Protein AF-D3BC03-F1 (afdb_monomer_lite)

Secondary structure (DSSP, 8-state):
-------SS------TT-HHHHHHHHHHHHHHHHHHHHHHHHHHHHHHHTTGGGG-TTHHHHHHHHHHHHHHHHHHHHHHHHTHHHHHHHHHHHH-GGGTT-GGGT-SSEEETTEEE---THHHHHHHHHHHHHHHHHHHHHHHTTS--

Radius of gyration: 22.29 Å; chains: 1; bounding box: 43×46×70 Å

Organism: Heterostelium pallidum (strain ATCC 26659 / Pp 5 / PN500) (NCBI:txid670386)

Structure (mmCIF, N/CA/C/O backbone):
data_AF-D3BC03-F1
#
_entry.id   AF-D3BC03-F1
#
loop_
_atom_site.group_PDB
_atom_site.id
_atom_site.type_symbol
_atom_site.label_atom_id
_atom_site.label_alt_id
_atom_site.label_comp_id
_atom_site.label_asym_id
_atom_site.label_entity_id
_atom_site.label_seq_id
_atom_site.pdbx_PDB_ins_code
_atom_site.Cartn_x
_atom_site.Cartn_y
_atom_site.Cartn_z
_atom_site.occupancy
_atom_site.B_iso_or_equiv
_atom_site.auth_seq_id
_atom_site.auth_comp_id
_atom_site.auth_asym_id
_atom_site.auth_atom_id
_atom_site.pdbx_PDB_model_num
ATOM 1 N N . MET A 1 1 ? 0.317 -33.176 -23.396 1.00 33.88 1 MET A N 1
ATOM 2 C CA . MET A 1 1 ? 0.291 -33.125 -24.873 1.00 33.88 1 MET A CA 1
ATOM 3 C C . MET A 1 1 ? 0.682 -31.711 -25.277 1.00 33.88 1 MET A C 1
ATOM 5 O O . MET A 1 1 ? -0.028 -30.780 -24.930 1.00 33.88 1 MET A O 1
ATOM 9 N N . ARG A 1 2 ? 1.883 -31.538 -25.840 1.00 36.84 2 ARG A N 1
ATOM 10 C CA . ARG A 1 2 ? 2.481 -30.236 -26.170 1.00 36.84 2 ARG A CA 1
ATOM 11 C C . ARG A 1 2 ? 2.251 -29.993 -27.662 1.00 36.84 2 ARG A C 1
ATOM 13 O O . ARG A 1 2 ? 2.724 -30.787 -28.467 1.00 36.84 2 ARG A O 1
ATOM 20 N N . ILE A 1 3 ? 1.525 -28.936 -28.014 1.00 39.12 3 ILE A N 1
ATOM 21 C CA . ILE A 1 3 ? 1.415 -28.471 -29.400 1.00 39.12 3 ILE A CA 1
ATOM 22 C C . ILE A 1 3 ? 2.393 -27.308 -29.546 1.00 39.12 3 ILE A C 1
ATOM 24 O O . ILE A 1 3 ? 2.216 -26.258 -28.936 1.00 39.12 3 ILE A O 1
ATOM 28 N N . VAL A 1 4 ? 3.458 -27.543 -30.308 1.00 49.25 4 VAL A N 1
ATOM 29 C CA . VAL A 1 4 ? 4.389 -26.513 -30.776 1.00 49.25 4 VAL A CA 1
ATOM 30 C C . VAL A 1 4 ? 3.829 -26.009 -32.099 1.00 49.25 4 VAL A C 1
ATOM 32 O O . VAL A 1 4 ? 3.686 -26.800 -33.028 1.00 49.25 4 VAL A O 1
ATOM 35 N N . ASN A 1 5 ? 3.480 -24.724 -32.176 1.00 48.84 5 ASN A N 1
ATOM 36 C CA . ASN A 1 5 ? 2.996 -24.103 -33.405 1.00 48.84 5 ASN A CA 1
ATOM 37 C C . ASN A 1 5 ? 4.008 -23.053 -33.873 1.00 48.84 5 ASN A C 1
ATOM 39 O O . ASN A 1 5 ? 4.407 -22.178 -33.107 1.00 48.84 5 ASN 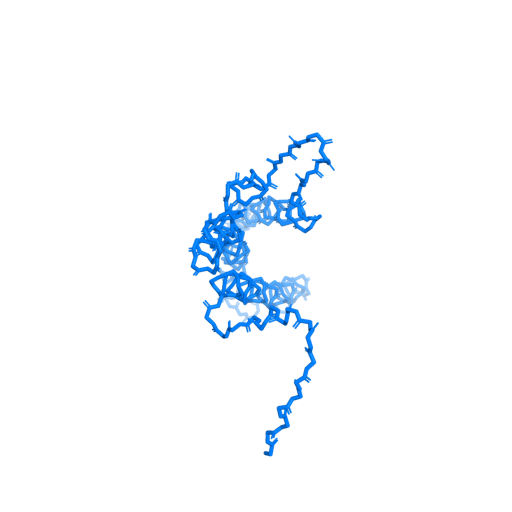A O 1
ATOM 43 N N . ASN A 1 6 ? 4.452 -23.211 -35.116 1.00 60.75 6 ASN A N 1
ATOM 44 C CA . ASN A 1 6 ? 5.614 -22.563 -35.706 1.00 60.75 6 ASN A CA 1
ATOM 45 C C . ASN A 1 6 ? 5.124 -21.540 -36.736 1.00 60.75 6 ASN A C 1
ATOM 47 O O . ASN A 1 6 ? 4.883 -21.894 -37.884 1.00 60.75 6 ASN A O 1
ATOM 51 N N . ASN A 1 7 ? 4.928 -20.293 -36.306 1.00 45.78 7 ASN A N 1
ATOM 52 C CA . ASN A 1 7 ? 4.604 -19.171 -37.181 1.00 45.78 7 ASN A CA 1
ATOM 53 C C . ASN A 1 7 ? 5.512 -18.000 -36.809 1.00 45.78 7 ASN A C 1
ATOM 55 O 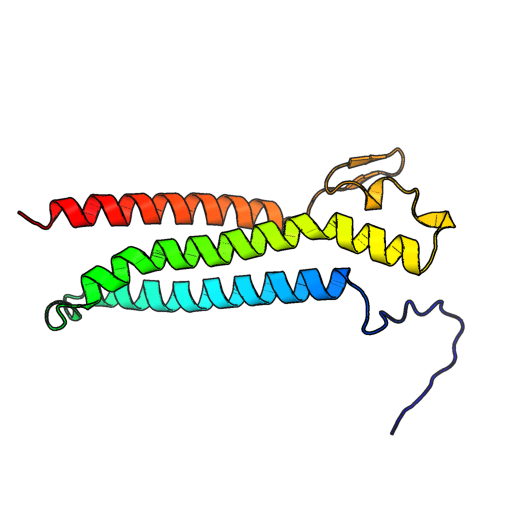O . ASN A 1 7 ? 5.620 -17.662 -35.633 1.00 45.78 7 ASN A O 1
ATOM 59 N N . ASN A 1 8 ? 6.130 -17.391 -37.822 1.00 50.19 8 ASN A N 1
ATOM 60 C CA . ASN A 1 8 ? 7.015 -16.225 -37.768 1.00 50.19 8 ASN A CA 1
ATOM 61 C C . ASN A 1 8 ? 6.320 -14.955 -37.241 1.00 50.19 8 ASN A C 1
ATOM 63 O O . ASN A 1 8 ? 6.191 -13.948 -37.931 1.00 50.19 8 ASN A O 1
ATOM 67 N N . GLN A 1 9 ? 5.891 -14.990 -35.991 1.00 42.53 9 GLN A N 1
ATOM 68 C CA . GLN A 1 9 ? 5.846 -13.827 -35.131 1.00 42.53 9 GLN A CA 1
ATOM 69 C C . GLN A 1 9 ? 7.031 -13.996 -34.195 1.00 42.53 9 GLN A C 1
ATOM 71 O O . GLN A 1 9 ? 7.280 -15.105 -33.725 1.00 42.53 9 GLN A O 1
ATOM 76 N N . GLY A 1 10 ? 7.790 -12.932 -33.942 1.00 40.06 10 GLY A N 1
ATOM 77 C CA . GLY A 1 10 ? 8.674 -12.910 -32.786 1.00 40.06 10 GLY A CA 1
ATOM 78 C C . GLY A 1 10 ? 7.789 -13.067 -31.559 1.00 40.06 10 GLY A C 1
ATOM 79 O O . GLY A 1 10 ? 7.325 -12.081 -30.997 1.00 40.06 10 GLY A O 1
ATOM 80 N N . THR A 1 11 ? 7.464 -14.308 -31.206 1.00 41.25 11 THR A N 1
ATOM 81 C CA . THR A 1 11 ? 6.822 -14.641 -29.957 1.00 41.25 11 THR A CA 1
ATOM 82 C C . THR A 1 11 ? 7.857 -14.244 -28.931 1.00 41.25 11 THR A C 1
ATOM 84 O O . THR A 1 11 ? 8.833 -14.965 -28.718 1.00 41.25 11 THR A O 1
ATOM 87 N N . TYR A 1 12 ? 7.681 -13.064 -28.339 1.00 48.88 12 TYR A N 1
ATOM 88 C CA . TYR A 1 12 ? 8.179 -12.784 -27.006 1.00 48.88 12 TYR A CA 1
ATOM 89 C C . TYR A 1 12 ? 7.492 -13.819 -26.114 1.00 48.88 12 TYR A C 1
ATOM 91 O O . TYR A 1 12 ? 6.440 -13.584 -25.527 1.00 48.88 12 TYR A O 1
ATOM 99 N N . SER A 1 13 ? 8.012 -15.044 -26.163 1.00 42.53 13 SER A N 1
ATOM 100 C CA . SER A 1 13 ? 7.802 -16.044 -25.148 1.00 42.53 13 SER A CA 1
ATOM 101 C C . SER A 1 13 ? 8.345 -15.361 -23.916 1.00 42.53 13 SER A C 1
ATOM 103 O O . SER A 1 13 ? 9.561 -15.254 -23.788 1.00 42.53 13 SER A O 1
ATOM 105 N N . TRP A 1 14 ? 7.448 -14.825 -23.092 1.00 47.22 14 TRP A N 1
ATOM 106 C CA . TRP A 1 14 ? 7.717 -14.483 -21.706 1.00 47.22 14 TRP A CA 1
ATOM 107 C C . TRP A 1 14 ? 8.167 -15.789 -21.063 1.00 47.22 14 TRP A C 1
ATOM 109 O O . TRP A 1 14 ? 7.360 -16.600 -20.611 1.00 47.22 14 TRP A O 1
ATOM 119 N N . THR A 1 15 ? 9.446 -16.099 -21.236 1.00 50.06 15 THR A N 1
ATOM 120 C CA . THR A 1 15 ? 10.083 -17.259 -20.648 1.00 50.06 15 THR A CA 1
ATOM 121 C C . THR A 1 15 ? 9.890 -17.113 -19.146 1.00 50.06 15 THR A C 1
ATOM 123 O O . THR A 1 15 ? 9.967 -16.006 -18.623 1.00 50.06 15 THR A O 1
ATOM 126 N N . ASP A 1 16 ? 9.622 -18.215 -18.447 1.00 51.44 16 ASP A N 1
ATOM 127 C CA . ASP A 1 16 ? 9.318 -18.274 -17.004 1.00 51.44 16 ASP A CA 1
ATOM 128 C C . ASP A 1 16 ? 10.380 -17.623 -16.066 1.00 51.44 16 ASP A C 1
ATOM 130 O O . ASP A 1 16 ? 10.258 -17.719 -14.851 1.00 51.44 16 ASP A O 1
ATOM 134 N N . ASN A 1 17 ? 11.403 -16.949 -16.606 1.00 56.50 17 ASN A N 1
ATOM 135 C CA . ASN A 1 17 ? 12.523 -16.286 -15.933 1.00 56.50 17 ASN A CA 1
ATOM 136 C C . ASN A 1 17 ? 12.534 -14.746 -16.077 1.00 56.50 17 ASN A C 1
ATOM 138 O O . ASN A 1 17 ? 13.582 -14.125 -15.900 1.00 56.50 17 ASN A O 1
ATOM 142 N N . ASP A 1 18 ? 11.408 -14.114 -16.405 1.00 70.06 18 ASP A N 1
ATOM 143 C CA . ASP A 1 18 ? 11.349 -12.652 -16.502 1.00 70.06 18 ASP A CA 1
ATOM 144 C C . ASP A 1 18 ? 11.218 -12.012 -15.110 1.00 70.06 18 ASP A C 1
ATOM 146 O O . ASP A 1 18 ? 10.186 -12.117 -14.439 1.00 70.06 18 ASP A O 1
ATOM 150 N N . HIS A 1 19 ? 12.257 -11.290 -14.678 1.00 76.88 19 HIS A N 1
ATOM 151 C CA . HIS A 1 19 ? 12.314 -10.649 -13.362 1.00 76.88 19 HIS A CA 1
ATOM 152 C C . HIS A 1 19 ? 11.192 -9.626 -13.159 1.00 76.88 19 HIS A C 1
ATOM 154 O O . HIS A 1 19 ? 10.741 -9.391 -12.037 1.00 76.88 19 HIS A O 1
ATOM 160 N N . THR A 1 20 ? 10.722 -9.010 -14.241 1.00 76.81 20 THR A N 1
ATOM 161 C CA . THR A 1 20 ? 9.583 -8.089 -14.231 1.00 76.81 20 THR A CA 1
ATOM 162 C C . THR A 1 20 ? 8.313 -8.795 -13.753 1.00 76.81 20 THR A C 1
ATOM 164 O O . THR A 1 20 ? 7.570 -8.249 -12.934 1.00 76.81 20 THR A O 1
ATOM 167 N N . HIS A 1 21 ? 8.075 -10.026 -14.209 1.00 79.38 21 HIS A N 1
ATOM 168 C CA . HIS A 1 21 ? 6.896 -10.800 -13.827 1.00 79.38 21 HIS A CA 1
ATOM 169 C C . HIS A 1 21 ? 6.949 -11.220 -12.352 1.00 79.38 21 HIS A C 1
ATOM 171 O O . HIS A 1 21 ? 5.930 -11.151 -11.658 1.00 79.38 21 HIS A O 1
ATOM 177 N N . ASP A 1 22 ? 8.138 -11.547 -11.842 1.00 84.25 22 ASP A N 1
ATOM 178 C CA . ASP A 1 22 ? 8.349 -11.839 -10.420 1.00 84.25 22 ASP A CA 1
ATOM 179 C C . ASP A 1 22 ? 8.045 -10.628 -9.530 1.00 84.25 22 ASP A C 1
ATOM 181 O O . ASP A 1 22 ? 7.372 -10.763 -8.506 1.00 84.25 22 ASP A O 1
ATOM 185 N N . VAL A 1 23 ? 8.470 -9.425 -9.932 1.00 85.00 23 VAL A N 1
ATOM 186 C CA . VAL A 1 23 ? 8.176 -8.181 -9.198 1.00 85.00 23 VAL A CA 1
ATOM 187 C C . VAL A 1 23 ? 6.672 -7.885 -9.178 1.00 85.00 23 VAL A C 1
ATOM 189 O O . VAL A 1 23 ? 6.120 -7.528 -8.130 1.00 85.00 23 VAL A O 1
ATOM 192 N N . TYR A 1 24 ? 5.976 -8.078 -10.302 1.00 82.50 24 TYR A N 1
ATOM 193 C CA . TYR A 1 24 ? 4.518 -7.938 -10.354 1.00 82.50 24 TYR A CA 1
ATOM 194 C C . TYR A 1 24 ? 3.808 -8.963 -9.466 1.00 82.50 24 TYR A C 1
ATOM 196 O O . TYR A 1 24 ? 2.920 -8.595 -8.699 1.00 82.50 24 TYR A O 1
ATOM 204 N N . ARG A 1 25 ? 4.212 -10.237 -9.513 1.00 87.56 25 ARG A N 1
ATOM 205 C CA . ARG A 1 25 ? 3.631 -11.289 -8.667 1.00 87.56 25 ARG A CA 1
ATOM 206 C C . ARG A 1 25 ? 3.867 -11.028 -7.184 1.00 87.56 25 ARG A C 1
ATOM 208 O O . ARG A 1 25 ? 2.934 -11.151 -6.395 1.00 87.56 25 ARG A O 1
ATOM 215 N N . ALA A 1 26 ? 5.083 -10.632 -6.811 1.00 87.31 26 ALA A N 1
ATOM 216 C CA . ALA A 1 26 ? 5.429 -10.321 -5.430 1.00 87.31 26 ALA A CA 1
ATOM 217 C C . ALA A 1 26 ? 4.621 -9.126 -4.905 1.00 87.31 26 ALA A C 1
ATOM 219 O O . ALA A 1 26 ? 3.989 -9.234 -3.856 1.00 87.31 26 ALA A O 1
ATOM 220 N N . SER A 1 27 ? 4.577 -8.013 -5.646 1.00 87.38 27 SER A N 1
ATOM 221 C CA . SER A 1 27 ? 3.782 -6.841 -5.246 1.00 87.38 27 SER A CA 1
ATOM 222 C C . SER A 1 27 ? 2.291 -7.173 -5.132 1.00 87.38 27 SER A C 1
ATOM 224 O O . SER A 1 27 ? 1.671 -6.871 -4.114 1.00 87.38 27 SER A O 1
ATOM 226 N N . LEU A 1 28 ? 1.723 -7.894 -6.102 1.00 85.94 28 LEU A N 1
ATOM 227 C CA . LEU A 1 28 ? 0.321 -8.314 -6.066 1.00 85.94 28 LEU A CA 1
ATOM 228 C C . LEU A 1 28 ? 0.011 -9.228 -4.869 1.00 85.94 28 LEU A C 1
ATOM 230 O O . LEU A 1 28 ? -1.023 -9.058 -4.228 1.00 85.94 28 LEU A O 1
ATOM 234 N N . ALA A 1 29 ? 0.905 -10.157 -4.520 1.00 90.62 29 ALA A N 1
ATOM 235 C CA . ALA A 1 29 ? 0.726 -11.019 -3.354 1.00 90.62 29 ALA A CA 1
ATOM 236 C C . ALA A 1 29 ? 0.643 -10.208 -2.049 1.00 90.62 29 ALA A C 1
ATOM 238 O O . ALA A 1 29 ? -0.258 -10.433 -1.240 1.00 90.62 29 ALA A O 1
ATOM 239 N N . PHE A 1 30 ? 1.524 -9.219 -1.862 1.00 89.38 30 PHE A N 1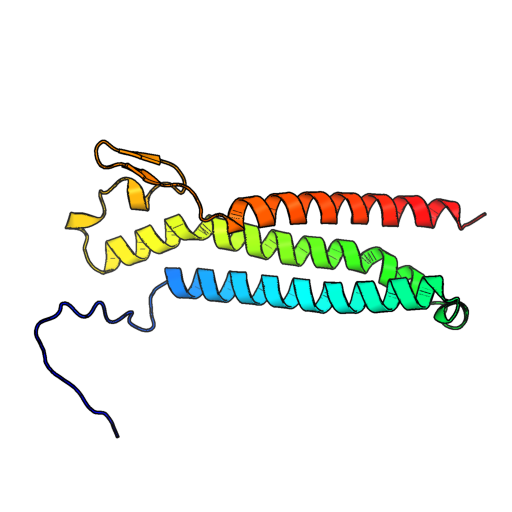
ATOM 240 C CA . PHE A 1 30 ? 1.471 -8.337 -0.692 1.00 89.38 30 PHE A CA 1
ATOM 241 C C . PHE A 1 30 ? 0.240 -7.427 -0.693 1.00 89.38 30 PHE A C 1
ATOM 243 O O . PHE A 1 30 ? -0.351 -7.214 0.365 1.00 89.38 30 PHE A O 1
ATOM 250 N N . ALA A 1 31 ? -0.194 -6.946 -1.859 1.00 87.25 31 ALA A N 1
ATOM 251 C CA . ALA A 1 31 ? -1.434 -6.185 -1.983 1.00 87.25 31 ALA A CA 1
ATOM 252 C C . ALA A 1 31 ? -2.667 -7.023 -1.593 1.00 87.25 31 ALA A C 1
ATOM 254 O O . ALA A 1 31 ? -3.537 -6.539 -0.868 1.00 87.25 31 ALA A O 1
ATOM 255 N N . ILE A 1 32 ? -2.725 -8.294 -2.007 1.00 91.19 32 ILE A N 1
ATOM 256 C CA . ILE A 1 32 ? -3.802 -9.220 -1.622 1.00 91.19 32 ILE A CA 1
ATOM 257 C C . ILE A 1 32 ? -3.772 -9.490 -0.114 1.00 91.19 32 ILE A C 1
ATOM 259 O O . ILE A 1 32 ? -4.817 -9.443 0.531 1.00 91.19 32 ILE A O 1
ATOM 263 N N . LEU A 1 33 ? -2.592 -9.728 0.470 1.00 90.62 33 LEU A N 1
ATOM 264 C CA . LEU A 1 33 ? -2.456 -9.907 1.919 1.00 90.62 33 LEU A CA 1
ATOM 265 C C . LEU A 1 33 ? -2.934 -8.668 2.686 1.00 90.62 33 LEU A C 1
ATOM 267 O O . LEU A 1 33 ? -3.715 -8.800 3.627 1.00 90.62 33 LEU A O 1
ATOM 271 N N . ALA A 1 34 ? -2.533 -7.469 2.255 1.00 88.00 34 ALA A N 1
ATOM 272 C CA . ALA A 1 34 ? -3.005 -6.218 2.843 1.00 88.00 34 ALA A CA 1
ATOM 273 C C . ALA A 1 34 ? -4.536 -6.103 2.776 1.00 88.00 34 ALA A C 1
ATOM 275 O O . ALA A 1 34 ? -5.172 -5.725 3.759 1.00 88.00 34 ALA A O 1
ATOM 276 N N . TRP A 1 35 ? -5.134 -6.479 1.643 1.00 89.19 35 TRP A N 1
ATOM 277 C CA . TRP A 1 35 ? -6.582 -6.454 1.453 1.00 89.19 35 TRP A CA 1
ATOM 278 C C . TRP A 1 35 ? -7.321 -7.438 2.371 1.00 89.19 35 TRP A C 1
ATOM 280 O O . TRP A 1 35 ? -8.312 -7.059 2.994 1.00 89.19 35 TRP A O 1
ATOM 290 N N . ILE A 1 36 ? -6.810 -8.664 2.532 1.00 92.44 36 ILE A N 1
ATOM 291 C CA . ILE A 1 36 ? -7.371 -9.659 3.460 1.00 92.44 36 ILE A CA 1
ATOM 292 C C . ILE A 1 36 ? -7.339 -9.130 4.897 1.00 92.44 36 ILE A C 1
ATOM 294 O O . ILE A 1 36 ? -8.355 -9.160 5.593 1.00 92.44 36 ILE A O 1
ATOM 298 N N . VAL A 1 37 ? -6.193 -8.603 5.338 1.00 89.75 37 VAL A N 1
ATOM 299 C CA . VAL A 1 37 ? -6.058 -8.031 6.687 1.00 89.75 37 VAL A CA 1
ATOM 300 C C . VAL A 1 37 ? -7.001 -6.837 6.865 1.00 89.75 37 VAL A C 1
ATOM 302 O O . VAL A 1 37 ? -7.601 -6.688 7.927 1.00 89.75 37 VAL A O 1
ATOM 305 N N . ASN A 1 38 ? -7.198 -6.024 5.825 1.00 87.50 38 ASN A N 1
ATOM 306 C CA . ASN A 1 38 ? -8.133 -4.904 5.855 1.00 87.50 38 ASN A CA 1
ATOM 307 C C . ASN A 1 38 ? -9.592 -5.348 6.041 1.00 87.50 38 ASN A C 1
ATOM 309 O O . ASN A 1 38 ? -10.309 -4.761 6.848 1.00 87.50 38 ASN A O 1
ATOM 313 N N . ILE A 1 39 ? -10.026 -6.420 5.371 1.00 91.75 39 ILE A N 1
ATOM 314 C CA . ILE A 1 39 ? -11.363 -6.997 5.594 1.00 91.75 39 ILE A CA 1
ATOM 315 C C . ILE A 1 39 ? -11.510 -7.461 7.045 1.00 91.75 39 ILE A C 1
ATOM 317 O O . ILE A 1 39 ? -12.500 -7.134 7.698 1.00 91.75 39 ILE A O 1
ATOM 321 N N . VAL A 1 40 ? -10.516 -8.178 7.574 1.00 89.75 40 VAL A N 1
ATOM 322 C CA . VAL A 1 40 ? -10.527 -8.634 8.972 1.00 89.75 40 VAL A CA 1
ATOM 323 C C . VAL A 1 40 ? -10.601 -7.444 9.937 1.00 89.75 40 VAL A C 1
ATOM 325 O O . VAL A 1 40 ? -11.363 -7.478 10.903 1.00 89.75 40 VAL A O 1
ATOM 328 N N . ALA A 1 41 ? -9.875 -6.361 9.652 1.00 86.62 41 ALA A N 1
ATOM 329 C CA . ALA A 1 41 ? -9.925 -5.141 10.450 1.00 86.62 41 ALA A CA 1
ATOM 330 C C . ALA A 1 41 ? -11.294 -4.463 10.423 1.00 86.62 41 ALA A C 1
ATOM 332 O O . ALA A 1 41 ? -11.796 -4.082 11.479 1.00 86.62 41 ALA A O 1
ATOM 333 N N . LEU A 1 42 ? -11.928 -4.371 9.253 1.00 86.69 42 LEU A N 1
ATOM 334 C CA . LEU A 1 42 ? -13.286 -3.843 9.124 1.00 86.69 42 LEU A CA 1
ATOM 335 C C . LEU A 1 42 ? -14.299 -4.681 9.912 1.00 86.69 42 LEU A C 1
ATOM 337 O O . LEU A 1 42 ? -15.159 -4.127 10.599 1.00 86.69 42 LEU A O 1
ATOM 341 N N . VAL A 1 43 ? -14.178 -6.009 9.875 1.00 89.06 43 VAL A N 1
ATOM 342 C CA . VAL A 1 43 ? -15.033 -6.903 10.669 1.00 89.06 43 VAL A CA 1
ATOM 343 C C . VAL A 1 43 ? -14.834 -6.654 12.165 1.00 89.06 43 VAL A C 1
ATOM 345 O O . VAL A 1 43 ? -15.808 -6.496 12.895 1.00 89.06 43 VAL A O 1
ATOM 348 N N . PHE A 1 44 ? -13.597 -6.539 12.648 1.00 85.00 44 PHE A N 1
ATOM 349 C CA . PHE A 1 44 ? -13.382 -6.256 14.068 1.00 85.00 44 PHE A CA 1
ATOM 350 C C . PHE A 1 44 ? -13.834 -4.854 14.486 1.00 85.00 44 PHE A C 1
ATOM 352 O O . PHE A 1 44 ? -14.413 -4.712 15.560 1.00 85.00 44 PHE A O 1
ATOM 359 N N . MET A 1 45 ? -13.640 -3.832 13.647 1.00 82.19 45 MET A N 1
ATOM 360 C CA . MET A 1 45 ? -14.144 -2.482 13.919 1.00 82.19 45 MET A CA 1
ATOM 361 C C . MET A 1 45 ? -15.674 -2.460 14.005 1.00 82.19 45 MET A C 1
ATOM 363 O O . MET A 1 45 ? -16.229 -1.883 14.937 1.00 82.19 45 MET A O 1
ATOM 367 N N . THR A 1 46 ? -16.365 -3.127 13.077 1.00 85.19 46 THR A N 1
ATOM 368 C CA . THR A 1 46 ? -17.836 -3.199 13.084 1.00 85.19 46 THR A CA 1
ATOM 369 C C . THR A 1 46 ? -18.370 -3.973 14.287 1.00 85.19 46 THR A C 1
ATOM 371 O O . THR A 1 46 ? -19.290 -3.502 14.952 1.00 85.19 46 THR A O 1
ATOM 374 N N . LEU A 1 47 ? -17.761 -5.107 14.645 1.00 84.19 47 LEU A N 1
ATOM 375 C CA . LEU A 1 47 ? -18.123 -5.845 15.860 1.00 84.19 47 LEU A CA 1
ATOM 376 C C . LEU A 1 47 ? -17.822 -5.044 17.145 1.00 84.19 47 LEU A C 1
ATOM 378 O O . LEU A 1 47 ? -18.533 -5.195 18.141 1.00 84.19 47 LEU A O 1
ATOM 382 N N . GLY A 1 48 ? -16.797 -4.185 17.117 1.00 79.38 48 GLY A N 1
ATOM 383 C CA . GLY A 1 48 ? -16.482 -3.214 18.168 1.00 79.38 48 GLY A CA 1
ATOM 384 C C . GLY A 1 48 ? -17.587 -2.185 18.365 1.00 79.38 48 GLY A C 1
ATOM 385 O O . GLY A 1 48 ? -18.067 -2.015 19.483 1.00 79.38 48 GLY A O 1
ATOM 386 N N . LEU A 1 49 ? -18.053 -1.571 17.275 1.00 80.25 49 LEU A N 1
ATOM 387 C CA . LEU A 1 49 ? -19.159 -0.605 17.294 1.00 80.25 49 LEU A CA 1
ATOM 388 C C . LEU A 1 49 ? -20.475 -1.214 17.800 1.00 80.25 49 LEU A C 1
ATOM 390 O O . LEU A 1 49 ? -21.260 -0.528 18.445 1.00 80.25 49 LEU A O 1
ATOM 394 N N . LEU A 1 50 ? -20.707 -2.505 17.547 1.00 85.38 50 LEU A N 1
ATOM 395 C CA . LEU A 1 50 ? -21.884 -3.231 18.037 1.00 85.38 50 LEU A CA 1
ATOM 396 C C . LEU A 1 50 ? -21.781 -3.650 19.517 1.00 85.38 50 LEU A C 1
ATOM 398 O O . LEU A 1 50 ? -22.702 -4.277 20.037 1.00 85.38 50 LEU A O 1
ATOM 402 N N . GLY A 1 51 ? -20.666 -3.366 20.199 1.00 76.62 51 GLY A N 1
ATOM 403 C CA . GLY A 1 51 ? -20.469 -3.688 21.617 1.00 76.62 51 GLY A CA 1
ATOM 404 C C . GLY A 1 51 ? -20.279 -5.180 21.924 1.00 76.62 51 GLY A C 1
ATOM 405 O O . GLY A 1 51 ? -20.052 -5.543 23.078 1.00 76.62 51 GLY A O 1
ATOM 406 N N . ILE A 1 52 ? -20.305 -6.054 20.911 1.00 77.94 52 ILE A N 1
ATOM 407 C CA . ILE A 1 52 ? -20.138 -7.515 21.040 1.00 77.94 52 ILE A CA 1
ATOM 408 C C . ILE A 1 52 ? -18.724 -7.864 21.544 1.00 77.94 52 ILE A C 1
ATOM 410 O O . ILE A 1 52 ? -18.525 -8.861 22.240 1.00 77.94 52 ILE A O 1
ATOM 414 N N . LEU A 1 53 ? -17.747 -7.006 21.237 1.00 65.69 53 LEU A N 1
ATOM 415 C CA . LEU A 1 53 ? -16.329 -7.163 21.580 1.00 65.69 53 LEU A CA 1
ATOM 416 C C . LEU A 1 53 ? -15.983 -6.949 23.055 1.00 65.69 53 LEU A C 1
ATOM 418 O O . LEU A 1 53 ? -14.912 -7.374 23.479 1.00 65.69 53 LEU A O 1
ATOM 422 N N . THR A 1 54 ? -16.872 -6.344 23.847 1.00 67.44 54 THR A N 1
ATOM 423 C CA . THR A 1 54 ? -16.632 -6.071 25.280 1.00 67.44 54 THR A CA 1
ATOM 424 C C . THR A 1 54 ? -16.403 -7.338 26.111 1.00 67.44 54 THR A C 1
ATOM 426 O O . THR A 1 54 ? -15.838 -7.273 27.198 1.00 67.44 54 THR A O 1
ATOM 429 N N . LYS A 1 55 ? -16.782 -8.513 25.589 1.00 69.62 55 LYS A N 1
ATOM 430 C CA . LYS A 1 55 ? -16.568 -9.813 26.238 1.00 69.62 55 LYS A CA 1
ATOM 431 C C . LYS A 1 55 ? -15.168 -10.406 26.031 1.00 69.62 55 LYS A C 1
ATOM 433 O O . LYS A 1 55 ? -14.860 -11.406 26.674 1.00 69.62 55 LYS A O 1
ATOM 438 N N . ILE A 1 56 ? -14.330 -9.840 25.152 1.00 74.44 56 ILE A N 1
ATOM 439 C CA . ILE A 1 56 ? -12.990 -10.374 24.853 1.00 74.44 56 ILE A CA 1
ATOM 440 C C . ILE A 1 56 ? -11.921 -9.306 25.144 1.00 74.44 56 ILE A C 1
ATOM 442 O O . ILE A 1 56 ? -11.705 -8.420 24.317 1.00 74.44 56 ILE A O 1
ATOM 446 N N . PRO A 1 57 ? -11.187 -9.403 26.270 1.00 68.69 57 PRO A N 1
ATOM 447 C CA . PRO A 1 57 ? -10.266 -8.352 26.721 1.00 68.69 57 PRO A CA 1
ATOM 448 C C . PRO A 1 57 ? -9.034 -8.156 25.819 1.00 68.69 57 PRO A C 1
ATOM 450 O O . PRO A 1 57 ? -8.376 -7.126 25.893 1.00 68.69 57 PRO A O 1
ATOM 453 N N . LEU A 1 58 ? -8.718 -9.120 24.948 1.00 71.00 58 LEU A N 1
ATOM 454 C CA . LEU A 1 58 ? -7.570 -9.059 24.031 1.00 71.00 58 LEU A CA 1
ATOM 455 C C . LEU A 1 58 ? -7.872 -8.361 22.696 1.00 71.00 58 LEU A C 1
ATOM 457 O O . LEU A 1 58 ? -6.946 -7.894 22.032 1.00 71.00 58 LEU A O 1
ATOM 461 N N . LEU A 1 59 ? -9.141 -8.277 22.281 1.00 72.50 59 LEU A N 1
ATOM 462 C CA . LEU A 1 59 ? -9.493 -7.730 20.966 1.00 72.50 59 LEU A CA 1
ATOM 463 C C . LEU A 1 59 ? -9.136 -6.240 20.778 1.00 72.50 59 LEU A C 1
ATOM 465 O O . LEU A 1 59 ? -8.613 -5.927 19.709 1.00 72.50 59 LEU A O 1
ATOM 469 N N . PRO A 1 60 ? -9.305 -5.342 21.775 1.00 72.00 60 PRO A N 1
ATOM 470 C CA . PRO A 1 60 ? -8.958 -3.921 21.641 1.00 72.00 60 PRO A CA 1
ATOM 471 C C . PRO A 1 60 ? -7.477 -3.692 21.311 1.00 72.00 60 PRO A C 1
ATOM 473 O O . PRO A 1 60 ? -7.118 -2.812 20.523 1.00 72.00 60 PRO A O 1
ATOM 476 N N . THR A 1 61 ? -6.598 -4.518 21.885 1.00 75.25 61 THR A N 1
ATOM 477 C CA . THR A 1 61 ? -5.157 -4.458 21.628 1.00 75.25 61 THR A CA 1
ATOM 478 C C . THR A 1 61 ? -4.834 -4.916 20.208 1.00 75.25 61 THR A C 1
ATOM 480 O O . THR A 1 61 ? -4.064 -4.258 19.515 1.00 75.25 61 THR A O 1
ATOM 483 N N . VAL A 1 62 ? -5.451 -6.003 19.734 1.00 78.56 62 VAL A N 1
ATOM 484 C CA . VAL A 1 62 ? -5.237 -6.529 18.373 1.00 78.56 62 VAL A CA 1
ATOM 485 C C . VAL A 1 62 ? -5.729 -5.537 17.316 1.00 78.56 62 VAL A C 1
ATOM 487 O O . VAL A 1 62 ? -5.015 -5.256 16.351 1.00 78.56 62 VAL A O 1
ATOM 490 N N . THR A 1 63 ? -6.902 -4.932 17.520 1.00 77.25 63 THR A N 1
ATOM 491 C CA . THR A 1 63 ? -7.465 -3.935 16.596 1.00 77.25 63 THR A CA 1
ATOM 492 C C . THR A 1 63 ? -6.623 -2.667 16.488 1.00 77.25 63 THR A C 1
ATOM 494 O O . THR A 1 63 ? -6.683 -1.989 15.467 1.00 77.25 63 THR A O 1
ATOM 497 N N . LYS A 1 64 ? -5.795 -2.361 17.494 1.00 74.69 64 LYS A N 1
ATOM 498 C CA . LYS A 1 64 ? -4.885 -1.205 17.486 1.00 74.69 64 LYS A CA 1
ATOM 499 C C . LYS A 1 64 ? -3.695 -1.387 16.544 1.00 74.69 64 LYS A C 1
ATOM 501 O O . LYS A 1 64 ? -3.263 -0.429 15.910 1.00 74.69 64 LYS A O 1
ATOM 506 N N . PHE A 1 65 ? -3.157 -2.602 16.454 1.00 82.12 65 PHE A N 1
ATOM 507 C CA . PHE A 1 65 ? -1.988 -2.901 15.617 1.00 82.12 65 PHE A CA 1
ATOM 508 C C . PHE A 1 65 ? -2.358 -3.335 14.196 1.00 82.12 65 PHE A C 1
ATOM 510 O O . PHE A 1 65 ? -1.518 -3.300 13.300 1.00 82.12 65 PHE A O 1
ATOM 517 N N . LEU A 1 66 ? -3.617 -3.704 13.966 1.00 84.31 66 LEU A N 1
ATOM 518 C CA . LEU A 1 66 ? -4.106 -4.145 12.663 1.00 84.31 66 LEU A CA 1
ATOM 519 C C . LEU A 1 66 ? -3.941 -3.089 11.548 1.00 84.31 66 LEU A C 1
ATOM 521 O O . LEU A 1 66 ? -3.407 -3.442 10.497 1.00 84.31 66 LEU A O 1
ATOM 525 N N . PRO A 1 67 ? -4.294 -1.800 11.752 1.00 82.88 67 PRO A N 1
ATOM 526 C CA . PRO A 1 67 ? -4.056 -0.743 10.763 1.00 82.88 67 PRO A CA 1
ATOM 527 C C . PRO A 1 67 ? -2.574 -0.575 10.410 1.00 82.88 67 PRO A C 1
ATOM 529 O O . PRO A 1 67 ? -2.227 -0.392 9.243 1.00 82.88 67 PRO A O 1
ATOM 532 N N . LEU A 1 68 ? -1.691 -0.725 11.403 1.00 84.75 68 LEU A N 1
ATOM 533 C CA . LEU A 1 68 ? -0.244 -0.659 11.205 1.00 84.75 68 LEU A CA 1
ATOM 534 C C . LEU A 1 68 ? 0.254 -1.821 10.333 1.00 84.75 68 LEU A C 1
ATOM 536 O O . LEU A 1 68 ? 1.099 -1.624 9.461 1.00 84.75 68 LEU A O 1
ATOM 540 N N . LEU A 1 69 ? -0.299 -3.020 10.533 1.00 86.94 69 LEU A N 1
ATOM 541 C CA . LEU A 1 69 ? 0.016 -4.197 9.727 1.00 86.94 69 LEU A CA 1
ATOM 542 C C . LEU A 1 69 ? -0.451 -4.030 8.267 1.00 86.94 69 LEU A C 1
ATOM 544 O O . LEU A 1 69 ? 0.288 -4.356 7.339 1.00 86.94 69 LEU A O 1
ATOM 548 N N . ILE A 1 70 ? -1.648 -3.468 8.057 1.00 87.06 70 ILE A N 1
ATOM 549 C CA . ILE A 1 70 ? -2.188 -3.153 6.721 1.00 87.06 70 ILE A CA 1
ATOM 550 C C . ILE A 1 70 ? -1.302 -2.132 6.010 1.00 87.06 70 ILE A C 1
ATOM 552 O O . ILE A 1 70 ? -0.960 -2.320 4.838 1.00 87.06 70 ILE A O 1
ATOM 556 N N . PHE A 1 71 ? -0.901 -1.071 6.719 1.00 86.12 71 PHE A N 1
ATOM 557 C CA . PHE A 1 71 ? 0.043 -0.090 6.199 1.00 86.12 71 PHE A CA 1
ATOM 558 C C . PHE A 1 71 ? 1.362 -0.758 5.804 1.00 86.12 71 PHE A C 1
ATOM 560 O O . PHE A 1 71 ? 1.834 -0.536 4.695 1.00 86.12 71 PHE A O 1
ATOM 567 N N . PHE A 1 72 ? 1.923 -1.622 6.656 1.00 89.19 72 PHE A N 1
ATOM 568 C CA . PHE A 1 72 ? 3.185 -2.305 6.378 1.00 89.19 72 PHE A CA 1
ATOM 569 C C . PHE A 1 72 ? 3.123 -3.157 5.102 1.00 89.19 72 PHE A C 1
ATOM 571 O O . PHE A 1 72 ? 3.982 -3.010 4.235 1.00 89.19 72 PHE A O 1
ATOM 578 N N . PHE A 1 73 ? 2.096 -3.997 4.938 1.00 88.62 73 PHE A N 1
ATOM 579 C CA . PHE A 1 73 ? 1.950 -4.813 3.726 1.00 88.62 73 PHE A CA 1
ATOM 580 C C . PHE A 1 73 ? 1.702 -3.969 2.470 1.00 88.62 73 PHE A C 1
ATOM 582 O O . PHE A 1 73 ? 2.287 -4.244 1.421 1.00 88.62 73 PHE A O 1
ATOM 589 N N . SER A 1 74 ? 0.895 -2.909 2.576 1.00 85.38 74 SER A N 1
ATOM 590 C CA . SER A 1 74 ? 0.627 -1.999 1.451 1.00 85.38 74 SER A CA 1
ATOM 591 C C . SER A 1 74 ? 1.882 -1.226 1.039 1.00 85.38 74 SER A C 1
ATOM 593 O O . SER A 1 74 ? 2.199 -1.113 -0.145 1.00 85.38 74 SER A O 1
ATOM 595 N N . PHE A 1 75 ? 2.641 -0.745 2.022 1.00 86.94 75 PHE A N 1
ATOM 596 C CA . PHE A 1 75 ? 3.890 -0.026 1.811 1.00 86.94 75 PHE A CA 1
ATOM 597 C C . PHE A 1 75 ? 4.973 -0.937 1.224 1.00 86.94 75 PHE A C 1
ATOM 599 O O . PHE A 1 75 ? 5.676 -0.544 0.295 1.00 86.94 75 PHE A O 1
ATOM 606 N N . LEU A 1 76 ? 5.069 -2.181 1.698 1.00 88.25 76 LEU A N 1
ATOM 607 C CA . LEU A 1 76 ? 6.005 -3.164 1.160 1.00 88.25 76 LEU A CA 1
ATOM 608 C C . LEU A 1 76 ? 5.676 -3.516 -0.297 1.00 88.25 76 LEU A C 1
ATOM 610 O O . LEU A 1 76 ? 6.574 -3.522 -1.138 1.00 88.25 76 LEU A O 1
ATOM 614 N N . SER A 1 77 ? 4.393 -3.720 -0.617 1.00 86.69 77 SER A N 1
ATOM 615 C CA . SER A 1 77 ? 3.921 -3.885 -1.999 1.00 86.69 77 SER A CA 1
ATOM 616 C C . SER A 1 77 ? 4.358 -2.715 -2.888 1.00 86.69 77 SER A C 1
ATOM 618 O O . SER A 1 77 ? 4.854 -2.923 -3.996 1.00 86.69 77 SER A O 1
ATOM 620 N N . PHE A 1 78 ? 4.212 -1.482 -2.397 1.00 84.31 78 PHE A N 1
ATOM 621 C CA . PHE A 1 78 ? 4.617 -0.281 -3.123 1.00 84.31 78 PHE A CA 1
ATOM 622 C C . PHE A 1 78 ? 6.134 -0.212 -3.349 1.00 84.31 78 PHE A C 1
ATOM 624 O O . PHE A 1 78 ? 6.571 0.044 -4.469 1.00 84.31 78 PHE A O 1
ATOM 631 N N . ILE A 1 79 ? 6.946 -0.495 -2.325 1.00 87.12 79 ILE A N 1
ATOM 632 C CA . ILE A 1 79 ? 8.412 -0.533 -2.456 1.00 87.12 79 ILE A CA 1
ATOM 633 C C . ILE A 1 79 ? 8.846 -1.575 -3.488 1.00 87.12 79 ILE A C 1
ATOM 635 O O . ILE A 1 79 ? 9.706 -1.289 -4.320 1.00 87.12 79 ILE A O 1
ATOM 639 N N . ILE A 1 80 ? 8.249 -2.770 -3.463 1.00 86.44 80 ILE A N 1
ATOM 640 C CA . ILE A 1 80 ? 8.550 -3.824 -4.441 1.00 86.44 80 ILE A CA 1
ATOM 641 C C . ILE A 1 80 ? 8.233 -3.327 -5.854 1.00 86.44 80 ILE A C 1
ATOM 643 O O . ILE A 1 80 ? 9.049 -3.486 -6.761 1.00 86.44 80 ILE A O 1
ATOM 647 N N . PHE A 1 81 ? 7.101 -2.644 -6.027 1.00 83.69 81 PHE A N 1
ATOM 648 C CA . PHE A 1 81 ? 6.710 -2.061 -7.305 1.00 83.69 81 PHE A CA 1
ATOM 649 C C . PHE A 1 81 ? 7.682 -0.976 -7.803 1.00 83.69 81 PHE A C 1
ATOM 651 O O . PHE A 1 81 ? 7.941 -0.886 -9.001 1.00 83.69 81 PHE A O 1
ATOM 658 N N . LEU A 1 82 ? 8.298 -0.189 -6.914 1.00 83.31 82 LEU A N 1
ATOM 659 C CA . LEU A 1 82 ? 9.354 0.761 -7.301 1.00 83.31 82 LEU A CA 1
ATOM 660 C C . LEU A 1 82 ? 10.609 0.070 -7.863 1.00 83.31 82 LEU A C 1
ATOM 662 O O . LEU A 1 82 ? 11.381 0.700 -8.584 1.00 83.31 82 LEU A O 1
ATOM 666 N N . GLY A 1 83 ? 10.813 -1.218 -7.569 1.00 81.88 83 GLY A N 1
ATOM 667 C CA . GLY A 1 83 ? 11.891 -2.034 -8.132 1.00 81.88 83 GLY A CA 1
ATOM 668 C C . GLY A 1 83 ? 11.679 -2.440 -9.595 1.00 81.88 83 GLY A C 1
ATOM 669 O O . GLY A 1 83 ? 12.620 -2.911 -10.238 1.00 81.88 83 GLY A O 1
ATOM 670 N N . LEU A 1 84 ? 10.480 -2.225 -10.144 1.00 80.75 84 LEU A N 1
ATOM 671 C CA . LEU A 1 84 ? 10.100 -2.641 -11.493 1.00 80.75 84 LEU A CA 1
ATOM 672 C C . LEU A 1 84 ? 11.031 -2.124 -12.610 1.00 80.75 84 LEU A C 1
ATOM 674 O O . LEU A 1 84 ? 11.442 -2.937 -13.431 1.00 80.75 84 LEU A O 1
ATOM 678 N N . PRO A 1 85 ? 11.465 -0.847 -12.650 1.00 75.00 85 PRO A N 1
ATOM 679 C CA . PRO A 1 85 ? 12.345 -0.352 -13.718 1.00 75.00 85 PRO A CA 1
ATOM 680 C C . PRO A 1 85 ? 13.696 -1.058 -13.726 1.00 75.00 85 PRO A C 1
ATOM 682 O O . PRO A 1 85 ? 14.276 -1.319 -14.775 1.00 75.00 85 PRO A O 1
ATOM 685 N N . ARG A 1 86 ? 14.198 -1.410 -12.537 1.00 78.81 86 ARG A N 1
ATOM 686 C CA . ARG A 1 86 ? 15.452 -2.148 -12.396 1.00 78.81 86 ARG A CA 1
ATOM 687 C C . ARG A 1 86 ? 15.307 -3.581 -12.908 1.00 78.81 86 ARG A C 1
ATOM 689 O O . ARG A 1 86 ? 16.237 -4.075 -13.539 1.00 78.81 86 ARG A O 1
ATOM 696 N N . ALA A 1 87 ? 14.163 -4.220 -12.662 1.00 78.88 87 ALA A N 1
ATOM 697 C CA . ALA A 1 87 ? 13.851 -5.541 -13.205 1.00 78.88 87 ALA A CA 1
ATOM 698 C C . ALA A 1 87 ? 13.683 -5.499 -14.732 1.00 78.88 87 ALA A C 1
ATOM 700 O O . ALA A 1 87 ? 14.341 -6.266 -15.428 1.00 78.88 87 ALA A O 1
ATOM 701 N N . MET A 1 88 ? 12.934 -4.524 -15.256 1.00 73.44 88 MET A N 1
ATOM 702 C CA . MET A 1 88 ? 12.754 -4.319 -16.698 1.00 73.44 88 MET A CA 1
ATOM 703 C C . MET A 1 88 ? 14.079 -4.059 -17.411 1.00 73.44 88 MET A C 1
ATOM 705 O O . MET A 1 88 ? 14.325 -4.616 -18.478 1.00 73.44 88 MET A O 1
ATOM 709 N N . LYS A 1 89 ? 14.967 -3.254 -16.813 1.00 75.38 89 LYS A N 1
ATOM 710 C CA . LYS A 1 89 ? 16.320 -3.039 -17.334 1.00 75.38 89 LYS A CA 1
ATOM 711 C C . LYS A 1 89 ? 17.110 -4.350 -17.397 1.00 75.38 89 LYS A C 1
ATOM 713 O O . LYS A 1 89 ? 17.758 -4.614 -18.403 1.00 75.38 89 LYS A O 1
ATOM 718 N N . LYS A 1 90 ? 17.037 -5.175 -16.350 1.00 76.56 90 LYS A N 1
ATOM 719 C CA . LYS A 1 90 ? 17.763 -6.448 -16.269 1.00 76.56 90 LYS A CA 1
ATOM 720 C C . LYS A 1 90 ? 17.252 -7.478 -17.283 1.00 76.56 90 LYS A C 1
ATOM 722 O O . LYS A 1 90 ? 18.058 -8.128 -17.945 1.00 76.56 90 LYS A O 1
ATOM 727 N N . ASP A 1 91 ? 15.937 -7.577 -17.456 1.00 72.75 91 ASP A N 1
ATOM 728 C CA . ASP A 1 91 ? 15.332 -8.433 -18.485 1.00 72.75 91 ASP A CA 1
ATOM 729 C C . ASP A 1 91 ? 15.757 -7.954 -19.881 1.00 72.75 91 ASP A C 1
ATOM 731 O O . ASP A 1 91 ? 16.218 -8.720 -20.723 1.00 72.75 91 ASP A O 1
ATOM 735 N N . CYS A 1 92 ? 15.721 -6.645 -20.107 1.00 74.56 92 CYS A N 1
ATOM 736 C CA . CYS A 1 92 ? 16.106 -6.034 -21.369 1.00 74.56 92 CYS A CA 1
ATOM 737 C C . CYS A 1 92 ? 17.599 -6.230 -21.727 1.00 74.56 92 CYS A C 1
ATOM 739 O O . CYS A 1 92 ? 17.915 -6.546 -22.878 1.00 74.56 92 CYS A O 1
ATOM 741 N N . GLU A 1 93 ? 18.515 -6.130 -20.756 1.00 75.69 93 GLU A N 1
ATOM 742 C CA . GLU A 1 93 ? 19.942 -6.461 -20.931 1.00 75.69 93 GLU A CA 1
ATOM 743 C C . GLU A 1 93 ? 20.165 -7.949 -21.252 1.00 75.69 93 GLU A C 1
ATOM 745 O O . GLU A 1 93 ? 21.112 -8.287 -21.966 1.00 75.69 93 GLU A O 1
ATOM 750 N N . THR A 1 94 ? 19.281 -8.825 -20.765 1.00 74.00 94 THR A N 1
ATOM 751 C CA . THR A 1 94 ? 19.366 -10.281 -20.953 1.00 74.00 94 THR A CA 1
ATOM 752 C C . THR A 1 94 ? 18.917 -10.715 -22.352 1.00 74.00 94 THR A C 1
ATOM 754 O O . THR A 1 94 ? 19.549 -11.588 -22.944 1.00 74.00 94 THR A O 1
ATOM 757 N N . TYR A 1 95 ? 17.873 -10.095 -22.920 1.00 68.50 95 TYR A N 1
ATOM 758 C CA . TYR A 1 95 ? 17.309 -10.520 -24.212 1.00 68.50 95 TYR A CA 1
ATOM 759 C C . TYR A 1 95 ? 17.716 -9.663 -25.418 1.00 68.50 95 TYR A C 1
ATOM 761 O O . TYR A 1 95 ? 17.754 -10.184 -26.534 1.00 68.50 95 TYR A O 1
ATOM 769 N N . ASN A 1 96 ? 17.987 -8.357 -25.266 1.00 64.50 96 ASN A N 1
ATOM 770 C CA . ASN A 1 96 ? 18.337 -7.515 -26.418 1.00 64.50 96 ASN A CA 1
ATOM 771 C C . ASN A 1 96 ? 19.114 -6.239 -26.040 1.00 64.50 96 ASN A C 1
ATOM 773 O O . ASN A 1 96 ? 18.559 -5.139 -25.961 1.00 64.50 96 ASN A O 1
ATOM 777 N N . GLN A 1 97 ? 20.435 -6.375 -25.893 1.00 61.41 97 GLN A N 1
ATOM 778 C CA . GLN A 1 97 ? 21.340 -5.287 -25.493 1.00 61.41 97 GLN A CA 1
ATOM 779 C C . GLN A 1 97 ? 21.244 -4.036 -26.385 1.00 61.41 97 GLN A C 1
ATOM 781 O O . GLN A 1 97 ? 21.351 -2.914 -25.895 1.00 61.41 97 GLN A O 1
ATOM 786 N N . SER A 1 98 ? 20.981 -4.208 -27.686 1.00 58.78 98 SER A N 1
ATOM 787 C CA . SER A 1 98 ? 20.976 -3.109 -28.665 1.00 58.78 98 SER A CA 1
ATOM 788 C C . SER A 1 98 ? 19.794 -2.137 -28.525 1.00 58.78 98 SER A C 1
ATOM 790 O O . SER A 1 98 ? 19.921 -0.962 -28.861 1.00 58.78 98 SER A O 1
ATOM 792 N N . LYS A 1 99 ? 18.651 -2.596 -27.994 1.00 58.50 99 LYS A N 1
ATOM 793 C CA . LYS A 1 99 ? 17.441 -1.773 -27.794 1.00 58.50 99 LYS A CA 1
ATOM 794 C C . LYS A 1 99 ? 17.273 -1.288 -26.354 1.00 58.50 99 LYS A C 1
ATOM 796 O O . LYS A 1 99 ? 16.351 -0.527 -26.067 1.00 58.50 99 LYS A O 1
ATOM 801 N N . CYS A 1 100 ? 18.181 -1.684 -25.464 1.00 63.28 100 CYS A N 1
ATOM 802 C CA . CYS A 1 100 ? 18.091 -1.393 -24.038 1.00 63.28 100 CYS A CA 1
ATOM 803 C C . CYS A 1 100 ? 18.527 0.019 -23.632 1.00 63.28 100 CYS A C 1
ATOM 805 O O . CYS A 1 100 ? 18.427 0.417 -22.472 1.00 63.28 100 CYS A O 1
ATOM 807 N N . TYR A 1 101 ? 18.974 0.811 -24.605 1.00 60.72 101 TYR A N 1
ATOM 808 C CA . TYR A 1 101 ? 19.338 2.207 -24.402 1.00 60.72 101 TYR A CA 1
ATOM 809 C C . TYR A 1 101 ? 18.152 3.174 -24.439 1.00 60.72 101 TYR A C 1
ATOM 811 O O . TYR A 1 101 ? 18.355 4.377 -24.308 1.00 60.72 101 TYR A O 1
ATOM 819 N N . ASN A 1 102 ? 16.930 2.667 -24.610 1.00 63.28 102 ASN A N 1
ATOM 820 C CA . ASN A 1 102 ? 15.739 3.499 -24.636 1.00 63.28 102 ASN A CA 1
ATOM 821 C C . ASN A 1 102 ? 15.460 4.055 -23.228 1.00 63.28 102 ASN A C 1
ATOM 823 O O . ASN A 1 102 ? 15.392 3.297 -22.258 1.00 63.28 102 ASN A O 1
ATOM 827 N N . ASP A 1 103 ? 15.288 5.369 -23.086 1.00 61.16 103 ASP A N 1
ATOM 828 C CA . ASP A 1 103 ? 15.107 6.000 -21.766 1.00 61.16 103 ASP A CA 1
ATOM 829 C C . ASP A 1 103 ? 13.832 5.527 -21.048 1.00 61.16 103 ASP A C 1
ATOM 831 O O . ASP A 1 103 ? 13.754 5.547 -19.817 1.00 61.16 103 ASP A O 1
ATOM 835 N N . ARG A 1 104 ? 12.895 4.956 -21.816 1.00 58.03 104 ARG A N 1
ATOM 836 C CA . ARG A 1 104 ? 11.667 4.297 -21.349 1.00 58.03 104 ARG A CA 1
ATOM 837 C C . ARG A 1 104 ? 11.896 3.150 -20.366 1.00 58.03 104 ARG A C 1
ATOM 839 O O . ARG A 1 104 ? 11.022 2.879 -19.553 1.00 58.03 104 ARG A O 1
ATOM 846 N N . VAL A 1 105 ? 13.054 2.486 -20.410 1.00 61.69 105 VAL A N 1
ATOM 847 C CA . VAL A 1 105 ? 13.369 1.353 -19.514 1.00 61.69 105 VAL A CA 1
ATOM 848 C C . VAL A 1 105 ? 14.131 1.791 -18.255 1.00 61.69 105 VAL A C 1
ATOM 850 O O . VAL A 1 105 ? 14.295 1.010 -17.323 1.00 61.69 105 VAL A O 1
ATOM 853 N N . LYS A 1 106 ? 14.616 3.040 -18.210 1.00 62.16 106 LYS A N 1
ATOM 854 C CA . LYS A 1 106 ? 15.454 3.555 -17.113 1.00 62.16 106 LYS A CA 1
ATOM 855 C C . LYS A 1 106 ? 14.659 4.330 -16.066 1.00 62.16 106 LYS A C 1
ATOM 857 O O . LYS A 1 106 ? 15.105 4.414 -14.923 1.00 62.16 106 LYS A O 1
ATOM 862 N N . GLN A 1 107 ? 13.526 4.919 -16.444 1.00 66.81 107 GLN A N 1
ATOM 863 C CA . GLN A 1 107 ? 12.769 5.833 -15.588 1.00 66.81 107 GLN A CA 1
ATOM 864 C C . GLN A 1 107 ? 11.269 5.519 -15.626 1.00 66.81 107 GLN A C 1
ATOM 866 O O . GLN A 1 107 ? 10.702 5.291 -16.691 1.00 66.81 107 GLN A O 1
ATOM 871 N N . LEU A 1 108 ? 10.622 5.553 -14.453 1.00 63.12 108 LEU A N 1
ATOM 872 C CA . LEU A 1 108 ? 9.165 5.374 -14.290 1.00 63.12 108 LEU A CA 1
ATOM 873 C C . LEU A 1 108 ? 8.347 6.502 -14.929 1.00 63.12 108 LEU A C 1
ATOM 875 O O . LEU A 1 108 ? 7.174 6.312 -15.243 1.00 63.12 108 LEU A O 1
ATOM 879 N N . ILE A 1 109 ? 8.959 7.679 -15.061 1.00 73.06 109 ILE A N 1
ATOM 880 C CA . ILE A 1 109 ? 8.357 8.916 -15.553 1.00 73.06 109 ILE A CA 1
ATOM 881 C C . ILE A 1 109 ? 9.353 9.522 -16.531 1.00 73.06 109 ILE A C 1
ATOM 883 O O . ILE A 1 109 ? 10.514 9.702 -16.171 1.00 73.06 109 ILE A O 1
ATOM 887 N N . GLY A 1 110 ? 8.916 9.836 -17.743 1.00 72.69 110 GLY A N 1
ATOM 888 C CA . GLY A 1 110 ? 9.765 10.495 -18.724 1.00 72.69 110 GLY A CA 1
ATOM 889 C C . GLY A 1 110 ? 8.980 10.981 -19.931 1.00 72.69 110 GLY A C 1
ATOM 890 O O . GLY A 1 110 ? 7.834 10.589 -20.152 1.00 72.69 110 GLY A O 1
ATOM 891 N N . SER A 1 111 ? 9.601 11.853 -20.718 1.00 76.06 111 SER A N 1
ATOM 892 C CA . SER A 1 111 ? 9.093 12.216 -22.037 1.00 76.06 111 SER A CA 1
ATOM 893 C C . SER A 1 111 ? 10.216 12.205 -23.054 1.00 76.06 111 SER A C 1
ATOM 895 O O . SER A 1 111 ? 11.274 12.780 -22.800 1.00 76.06 111 SER A O 1
ATOM 897 N N . ASP A 1 112 ? 9.960 11.604 -24.210 1.00 78.88 112 ASP A N 1
ATOM 898 C CA . ASP A 1 112 ? 10.800 11.715 -25.398 1.00 78.88 112 ASP A CA 1
ATOM 899 C C . ASP A 1 112 ? 10.027 12.403 -26.539 1.00 78.88 112 ASP A C 1
ATOM 901 O O . ASP A 1 112 ? 8.854 12.762 -26.405 1.00 78.88 112 ASP A O 1
ATOM 905 N N . SER A 1 113 ? 10.685 12.589 -27.685 1.00 74.44 113 SER A N 1
ATOM 906 C CA . SER A 1 113 ? 10.073 13.152 -28.898 1.00 74.44 113 SER A CA 1
ATOM 907 C C . SER A 1 113 ? 8.940 12.297 -29.488 1.00 74.44 113 SER A C 1
ATOM 909 O O . SER A 1 113 ? 8.221 12.768 -30.367 1.00 74.44 113 SER A O 1
ATOM 911 N N . LEU A 1 114 ? 8.767 11.057 -29.018 1.00 71.62 114 LEU A N 1
ATOM 912 C CA . LEU A 1 114 ? 7.742 10.097 -29.432 1.00 71.62 114 LEU A CA 1
ATOM 913 C C . LEU A 1 114 ? 6.590 9.991 -28.413 1.00 71.62 114 LEU A C 1
ATOM 915 O O . LEU A 1 114 ? 5.612 9.290 -28.675 1.00 71.62 114 LEU A O 1
ATOM 919 N N . GLY A 1 115 ? 6.682 10.649 -27.254 1.00 72.94 115 GLY A N 1
ATOM 920 C CA . GLY A 1 115 ? 5.613 10.736 -26.262 1.00 72.94 115 GLY A CA 1
ATOM 921 C C . GLY A 1 115 ? 6.092 10.734 -24.810 1.00 72.94 115 GLY A C 1
ATOM 922 O O . GLY A 1 115 ? 7.238 10.421 -24.489 1.00 72.94 115 GLY A O 1
ATOM 923 N N . SER A 1 116 ? 5.174 11.065 -23.906 1.00 76.19 116 SER A N 1
ATOM 924 C CA . SER A 1 116 ? 5.367 10.936 -22.463 1.00 76.19 116 SER A CA 1
ATOM 925 C C . SER A 1 116 ? 4.864 9.588 -21.954 1.00 76.19 116 SER A C 1
ATOM 927 O O . SER A 1 116 ? 3.843 9.069 -22.410 1.00 76.19 116 SER A O 1
ATOM 929 N N . TRP A 1 117 ? 5.588 9.009 -20.999 1.00 75.38 117 TRP A N 1
ATOM 930 C CA . TRP A 1 117 ? 5.152 7.838 -20.250 1.00 75.38 117 TRP A CA 1
ATOM 931 C C . TRP A 1 117 ? 5.180 8.150 -18.763 1.00 75.38 117 TRP A C 1
ATOM 933 O O . TRP A 1 117 ? 6.105 8.768 -18.234 1.00 75.38 117 TRP A O 1
ATOM 943 N N . HIS A 1 118 ? 4.134 7.702 -18.087 1.00 73.44 118 HIS A N 1
ATOM 944 C CA . HIS A 1 118 ? 3.943 7.905 -16.666 1.00 73.44 118 HIS A CA 1
ATOM 945 C C . HIS A 1 118 ? 3.591 6.567 -16.016 1.00 73.44 118 HIS A C 1
ATOM 947 O O . HIS A 1 118 ? 3.141 5.643 -16.706 1.00 73.44 118 HIS A O 1
ATOM 953 N N . PRO A 1 119 ? 3.759 6.448 -14.691 1.00 68.88 119 PRO A N 1
ATOM 954 C CA . PRO A 1 119 ? 3.362 5.262 -13.968 1.00 68.88 119 PRO A CA 1
ATOM 955 C C . PRO A 1 119 ? 1.858 5.082 -14.153 1.00 68.88 119 PRO A C 1
ATOM 957 O O . PRO A 1 119 ? 1.087 6.044 -14.143 1.00 68.88 119 PRO A O 1
ATOM 960 N N . ILE A 1 120 ? 1.449 3.832 -14.329 1.00 71.50 120 ILE A N 1
ATOM 961 C CA . ILE A 1 120 ? 0.052 3.446 -14.518 1.00 71.50 120 ILE A CA 1
ATOM 962 C C . ILE A 1 120 ? -0.775 4.011 -13.347 1.00 71.50 120 ILE A C 1
ATOM 964 O O . ILE A 1 120 ? -0.298 4.055 -12.212 1.00 71.50 120 ILE A O 1
ATOM 968 N N . GLN A 1 121 ? -2.022 4.411 -13.611 1.00 72.31 121 GLN A N 1
ATOM 969 C CA . GLN A 1 121 ? -2.955 5.087 -12.689 1.00 72.31 121 GLN A CA 1
ATOM 970 C C . GLN A 1 121 ? -3.039 4.462 -11.273 1.00 72.31 121 GLN A C 1
ATOM 972 O O . GLN A 1 121 ? -3.296 5.160 -10.292 1.00 72.31 121 GLN A O 1
ATOM 977 N N . GLY A 1 122 ? -2.745 3.162 -11.145 1.00 70.44 122 GLY A N 1
ATOM 978 C CA . GLY A 1 122 ? -2.661 2.447 -9.868 1.00 70.44 122 GLY A CA 1
ATOM 979 C C . GLY A 1 122 ? -1.573 2.942 -8.902 1.00 70.44 122 GLY A C 1
ATOM 980 O O . GLY A 1 122 ? -1.757 2.834 -7.693 1.00 70.44 122 GLY A O 1
ATOM 981 N N . TRP A 1 123 ? -0.480 3.542 -9.385 1.00 76.38 123 TRP A N 1
ATOM 982 C CA . TRP A 1 123 ? 0.602 4.044 -8.525 1.00 76.38 123 TRP A CA 1
ATOM 983 C C . TRP A 1 123 ? 0.147 5.211 -7.638 1.00 76.38 123 TRP A C 1
ATOM 985 O O . TRP A 1 123 ? 0.380 5.205 -6.430 1.00 76.38 123 TRP A O 1
ATOM 995 N N . ALA A 1 124 ? -0.570 6.180 -8.217 1.00 78.94 124 ALA A N 1
ATOM 996 C CA . ALA A 1 124 ? -1.116 7.309 -7.464 1.00 78.94 124 ALA A CA 1
ATOM 997 C C . ALA A 1 124 ? -2.151 6.840 -6.429 1.00 78.94 124 ALA A C 1
ATOM 999 O O . ALA A 1 124 ? -2.151 7.305 -5.289 1.00 78.94 124 ALA A O 1
ATOM 1000 N N . CYS A 1 125 ? -2.987 5.867 -6.807 1.00 80.62 125 CYS A N 1
ATOM 1001 C CA . CYS A 1 125 ? -3.958 5.259 -5.902 1.00 80.62 125 CYS A CA 1
ATOM 1002 C C . CYS A 1 125 ? -3.269 4.585 -4.704 1.00 80.62 125 CYS A C 1
ATOM 1004 O O . CYS A 1 125 ? -3.675 4.810 -3.566 1.00 80.62 125 CYS A O 1
ATOM 1006 N N . ALA A 1 126 ? -2.182 3.842 -4.937 1.00 79.44 126 ALA A N 1
ATOM 1007 C CA . ALA A 1 126 ? -1.422 3.184 -3.876 1.00 79.44 126 ALA A CA 1
ATOM 1008 C C . ALA A 1 126 ? -0.793 4.181 -2.886 1.00 79.44 126 ALA A C 1
ATOM 1010 O O . ALA A 1 126 ? -0.816 3.939 -1.679 1.00 79.44 126 ALA A O 1
ATOM 1011 N N . ILE A 1 127 ? -0.276 5.319 -3.366 1.00 81.62 127 ILE A N 1
ATOM 1012 C CA . ILE A 1 127 ? 0.275 6.374 -2.497 1.00 81.62 127 ILE A CA 1
ATOM 1013 C C . ILE A 1 127 ? -0.813 6.990 -1.629 1.00 81.62 127 ILE A C 1
ATOM 1015 O O . ILE A 1 127 ? -0.646 7.086 -0.413 1.00 81.62 127 ILE A O 1
ATOM 1019 N N . ILE A 1 128 ? -1.930 7.386 -2.242 1.00 86.19 128 ILE A N 1
ATOM 1020 C CA . ILE A 1 128 ? -3.047 8.002 -1.522 1.00 86.19 128 ILE A CA 1
ATOM 1021 C C . ILE A 1 128 ? -3.589 7.016 -0.479 1.00 86.19 128 ILE A C 1
ATOM 1023 O O . ILE A 1 128 ? -3.716 7.371 0.691 1.00 86.19 128 ILE A O 1
ATOM 1027 N N . ALA A 1 129 ? -3.818 5.756 -0.860 1.00 82.94 129 ALA A N 1
ATOM 1028 C CA . ALA A 1 129 ? -4.266 4.708 0.055 1.00 82.94 129 ALA A CA 1
ATOM 1029 C C . ALA A 1 129 ? -3.282 4.474 1.216 1.00 82.94 129 ALA A C 1
ATOM 1031 O O . ALA A 1 129 ? -3.707 4.314 2.363 1.00 82.94 129 ALA 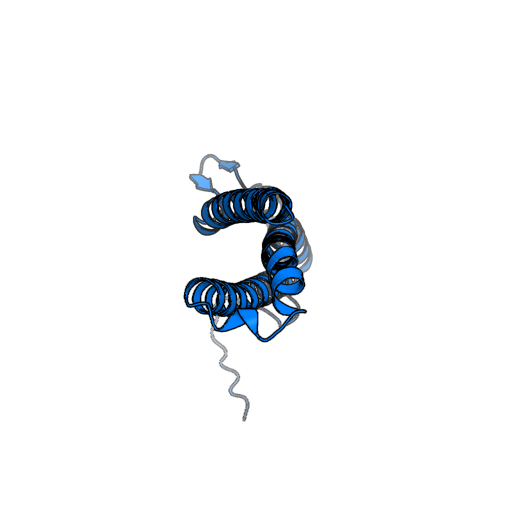A O 1
ATOM 1032 N N . SER A 1 130 ? -1.973 4.503 0.947 1.00 80.44 130 SER A N 1
ATOM 1033 C CA . SER A 1 130 ? -0.936 4.363 1.979 1.00 80.44 130 SER A CA 1
ATOM 1034 C C . SER A 1 130 ? -0.941 5.545 2.952 1.00 80.44 130 SER A C 1
ATOM 1036 O O . SER A 1 130 ? -0.861 5.338 4.162 1.00 80.44 130 SER A O 1
ATOM 1038 N N . ALA A 1 131 ? -1.099 6.775 2.450 1.00 85.94 131 ALA A N 1
ATOM 1039 C CA . ALA A 1 131 ? -1.179 7.980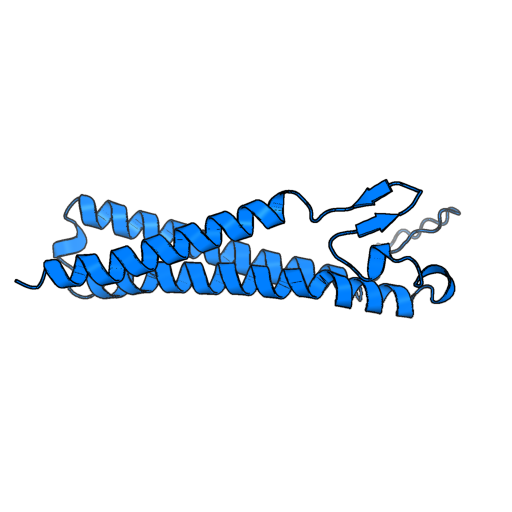 3.277 1.00 85.94 131 ALA A CA 1
ATOM 1040 C C . ALA A 1 131 ? -2.419 7.970 4.187 1.00 85.94 131 ALA A C 1
ATOM 1042 O O . ALA A 1 131 ? -2.307 8.228 5.387 1.00 85.94 131 ALA A O 1
ATOM 1043 N N . PHE A 1 132 ? -3.584 7.597 3.645 1.00 86.81 132 PHE A N 1
ATOM 1044 C CA . PHE A 1 132 ? -4.805 7.416 4.435 1.00 86.81 132 PHE A CA 1
ATOM 1045 C C . PHE A 1 132 ? -4.648 6.317 5.491 1.00 86.81 132 PHE A C 1
ATOM 1047 O O . PHE A 1 132 ? -5.007 6.528 6.649 1.00 86.81 132 PHE A O 1
ATOM 1054 N N . SER A 1 133 ? -4.065 5.170 5.129 1.00 80.75 133 SER A N 1
ATOM 1055 C CA . SER A 1 133 ? -3.845 4.059 6.068 1.00 80.75 133 SER A CA 1
ATOM 1056 C C . SER A 1 133 ? -2.917 4.454 7.221 1.00 80.75 133 SER A C 1
ATOM 1058 O O . SER A 1 133 ? -3.161 4.089 8.373 1.00 80.75 133 SER A O 1
ATOM 1060 N N . LEU A 1 134 ? -1.882 5.250 6.938 1.00 83.38 134 LEU A N 1
ATOM 1061 C CA . LEU A 1 134 ? -0.987 5.800 7.955 1.00 83.38 134 LEU A CA 1
ATOM 1062 C C . LEU A 1 134 ? -1.742 6.764 8.882 1.00 83.38 134 LEU A C 1
ATOM 1064 O O . LEU A 1 134 ? -1.656 6.630 10.103 1.00 83.38 134 LEU A O 1
ATOM 1068 N N . GLY A 1 135 ? -2.537 7.679 8.320 1.00 85.75 135 GLY A N 1
ATOM 1069 C CA . GLY A 1 135 ? -3.367 8.606 9.094 1.00 85.75 135 GLY A CA 1
ATOM 1070 C C . GLY A 1 135 ? -4.330 7.884 10.042 1.00 85.75 135 GLY A C 1
ATOM 1071 O O . GLY A 1 135 ? -4.361 8.178 11.236 1.00 85.75 135 GLY A O 1
ATOM 1072 N N . ILE A 1 136 ? -5.046 6.874 9.540 1.00 82.81 136 ILE A N 1
ATOM 1073 C CA . ILE A 1 136 ? -5.954 6.038 10.343 1.00 82.81 136 ILE A CA 1
ATOM 1074 C C . ILE A 1 136 ? -5.192 5.299 11.447 1.00 82.81 136 ILE A C 1
ATOM 1076 O O . ILE A 1 136 ? -5.681 5.206 12.573 1.00 82.81 136 ILE A O 1
ATOM 1080 N N . SER A 1 137 ? -3.985 4.807 11.159 1.00 80.38 137 SER A N 1
ATOM 1081 C CA . SER A 1 137 ? -3.149 4.121 12.152 1.00 80.38 137 SER A CA 1
ATOM 1082 C C . SER A 1 137 ? -2.745 5.053 13.297 1.00 80.38 137 SER A C 1
ATOM 1084 O O . SER A 1 137 ? -2.873 4.680 14.463 1.00 80.38 137 SER A O 1
ATOM 1086 N N . ILE A 1 138 ? -2.323 6.285 12.991 1.00 84.19 138 ILE A N 1
ATOM 1087 C CA . ILE A 1 138 ? -1.990 7.293 14.010 1.00 84.19 138 ILE A CA 1
ATOM 1088 C C . ILE A 1 138 ? -3.222 7.625 14.856 1.00 84.19 138 ILE A C 1
ATOM 1090 O O . ILE A 1 138 ? -3.148 7.593 16.085 1.00 84.19 138 ILE A O 1
ATOM 1094 N N . ILE A 1 139 ? -4.360 7.896 14.210 1.00 83.06 139 ILE A N 1
ATOM 1095 C CA . ILE A 1 139 ? -5.618 8.216 14.896 1.00 83.06 139 ILE A CA 1
ATOM 1096 C C . ILE A 1 139 ? -6.039 7.064 15.814 1.00 83.06 139 ILE A C 1
ATOM 1098 O O . ILE A 1 139 ? -6.367 7.300 16.973 1.00 83.06 139 ILE A O 1
ATOM 1102 N N . SER A 1 140 ? -5.957 5.819 15.342 1.00 78.62 140 SER A N 1
ATOM 1103 C CA . SER A 1 140 ? -6.307 4.629 16.131 1.00 78.62 140 SER A CA 1
ATOM 1104 C C . SER A 1 140 ? -5.420 4.479 17.371 1.00 78.62 140 SER A C 1
ATOM 1106 O O . SER A 1 140 ? -5.898 4.110 18.441 1.00 78.62 140 SER A O 1
ATOM 1108 N N . ILE A 1 141 ? -4.128 4.807 17.268 1.00 78.38 141 ILE A N 1
ATOM 1109 C CA . ILE A 1 141 ? -3.208 4.763 18.412 1.00 78.38 141 ILE A CA 1
ATOM 1110 C C . ILE A 1 141 ? -3.515 5.873 19.424 1.00 78.38 141 ILE A C 1
ATOM 1112 O O . ILE A 1 141 ? -3.419 5.626 20.630 1.00 78.38 141 ILE A O 1
ATOM 1116 N N . LEU A 1 142 ? -3.856 7.075 18.948 1.00 80.62 142 LEU A N 1
ATOM 1117 C CA . LEU A 1 142 ? -4.147 8.231 19.796 1.00 80.62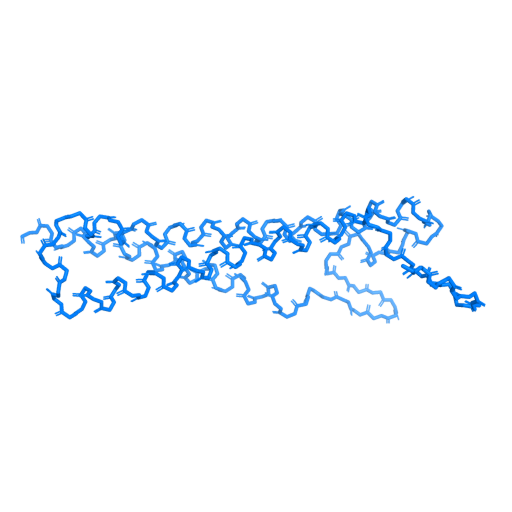 142 LEU A CA 1
ATOM 1118 C C . LEU A 1 142 ? -5.510 8.114 20.486 1.00 80.62 142 LEU A C 1
ATOM 1120 O O . LEU A 1 142 ? -5.579 8.334 21.689 1.00 80.62 142 LEU A O 1
ATOM 1124 N N . LEU A 1 143 ? -6.567 7.725 19.766 1.00 72.81 143 LEU A N 1
ATOM 1125 C CA . LEU A 1 143 ? -7.928 7.628 20.308 1.00 72.81 143 LEU A CA 1
ATOM 1126 C C . LEU A 1 143 ? -8.057 6.572 21.411 1.00 72.81 143 LEU A C 1
ATOM 1128 O O . LEU A 1 143 ? -8.686 6.841 22.427 1.00 72.81 143 LEU A O 1
ATOM 1132 N N . VAL A 1 144 ? -7.378 5.428 21.283 1.00 64.38 144 VAL A N 1
ATOM 1133 C CA . VAL A 1 144 ? -7.376 4.386 22.329 1.00 64.38 144 VAL A CA 1
ATOM 1134 C C . VAL A 1 144 ? -6.769 4.882 23.647 1.00 64.38 144 VAL A C 1
ATOM 1136 O O . VAL A 1 144 ? -7.153 4.405 24.707 1.00 64.38 144 VAL A O 1
ATOM 1139 N N . LYS A 1 145 ? -5.849 5.857 23.623 1.00 57.41 145 LYS A N 1
ATOM 1140 C CA . LYS A 1 145 ? -5.296 6.424 24.866 1.00 57.41 145 LYS A CA 1
ATOM 1141 C C . LYS A 1 145 ? -6.292 7.299 25.633 1.00 57.41 145 LYS A C 1
ATOM 1143 O O . LYS A 1 145 ? -6.055 7.570 26.804 1.00 57.41 145 LYS A O 1
ATOM 1148 N N . PHE A 1 146 ? -7.366 7.766 24.996 1.00 52.47 146 PHE A N 1
ATOM 1149 C CA . PHE A 1 146 ? -8.377 8.589 25.664 1.00 52.47 146 PHE A CA 1
ATOM 1150 C C . PHE A 1 146 ? -9.463 7.762 26.368 1.00 52.47 146 PHE A C 1
ATOM 1152 O O . PHE A 1 146 ? -10.200 8.337 27.160 1.00 52.47 146 PHE A O 1
ATOM 1159 N N . ASP A 1 147 ? -9.519 6.447 26.128 1.00 52.81 147 ASP A N 1
ATOM 1160 C CA . ASP A 1 147 ? -10.493 5.517 26.729 1.00 52.81 147 ASP A CA 1
ATOM 1161 C C . ASP A 1 147 ? -9.967 4.839 28.018 1.00 52.81 147 ASP A C 1
ATOM 1163 O O . ASP A 1 147 ? -10.662 4.055 28.653 1.00 52.81 147 ASP A O 1
ATOM 1167 N N . GLU A 1 148 ? -8.727 5.138 28.430 1.00 47.66 148 GLU A N 1
ATOM 1168 C CA . GLU A 1 148 ? -8.101 4.663 29.681 1.00 47.66 148 GLU A CA 1
ATOM 1169 C C . GLU A 1 148 ? -8.330 5.628 30.873 1.00 47.66 148 GLU A C 1
ATOM 1171 O O . GLU A 1 148 ? -7.456 5.795 31.728 1.00 47.66 148 GLU A O 1
ATOM 1176 N N . LYS A 1 149 ? -9.486 6.301 30.939 1.00 36.34 149 LYS A N 1
ATOM 1177 C CA . LYS A 1 149 ? -9.864 7.166 32.073 1.00 36.34 149 LYS A CA 1
ATOM 1178 C C . LYS A 1 149 ? -11.137 6.714 32.767 1.00 36.34 149 LYS A C 1
ATOM 1180 O O . LYS A 1 149 ? -12.136 6.480 32.061 1.00 36.34 149 LYS A O 1
#

pLDDT: mean 73.92, std 13.96, range [33.88, 92.44]

Sequence (149 aa):
MRIVNNNNQGTYSWTDNDHTHDVYRASLAFAILAWIVNIVALVFMTLGLLGILTKIPLLPTVTKFLPLLIFFFSFLSFIIFLGLPRAMKKDCETYNQSKCYNDRVKQLIGSDSLGSWHPIQGWACAIIASAFSLGISIISILLVKFDEK

Foldseek 3Di:
DDDDDDDPDPPPPVDPPQLLVVLVVQLVVLLVVLVVLVVVLVVLVVCVVVVVCVVPPCSLVVSLCSLVSSLVSLVVSLVSVVCNLVSQLVNCVVPPVPPSPPVVSVDQWDADPVGTHHHPPVNVVSVVVSVVSVVVSVVSNVVVVVVPD

InterPro domains:
  IPR040291 Uncharacterized transmembrane protein DDB_G0287341-like [PTHR35202] (15-147)